Protein AF-A0A7S1D7L9-F1 (afdb_monomer)

Mean predicted aligned error: 5.23 Å

Sequence (141 aa):
TNGISAAGGVKKRLFDAGLAAKTEGLSRGHLTHALYDRLIFNKIKAALGLDCIRFMVSGSAPLSSTVMTFFRCLLGVPVVEGYGQTEGAASATISHVDDIASVGHVGGPTGAVEIVLTDVPEMGYTKDDTDHRGQPCQGRG

InterPro domains:
  IPR000873 AMP-dependent synthetase/ligase domain [PF00501] (47-129)
  IPR042099 ANL, N-terminal domain [G3DSA:3.40.50.12780] (16-138)

Nearest PDB structures (foldseek):
  8aff-assembly9_I  TM=8.519E-01  e=1.172E-02  Saccharomyces cerevisiae
  8atd-assembly1_F  TM=8.875E-01  e=1.620E-02  Saccharomyces cerevisiae
  4oxi-assembly1_A  TM=7.130E-01  e=4.276E-02  Vibrio cholerae O1 biovar El Tor str. N16961
  3ite-assembly2_B  TM=6.909E-01  e=9.920E-02  Epichloe festucae var. lolii
  3ite-assembly1_A  TM=6.916E-01  e=1.058E-01  Epichloe festucae var. lolii

Organism: Cyclophora tenuis (NCBI:txid216820)

Foldseek 3Di:
DVVQVVVDDPSVVLVVVLLVVCLVCLLVQFLDDDPSCVVPQCVVCVVVVNNPDAEAEAEPDFDDQVNLSNCSSNNSHFYKYFYDDVVRVGGQAIDDRSNRNDDRDRHHGDPPHDDDDDADVVVPRDLPDQDDPNHGDPDHD

Solvent-accessible surface area (backbone atoms only — not comparable to full-atom values): 8372 Å² total; per-residue (Å²): 118,65,69,49,66,70,67,31,72,68,64,32,55,52,49,54,51,38,49,52,55,32,52,62,29,21,68,72,57,33,51,70,47,82,67,46,33,72,76,45,30,52,56,51,23,48,76,70,72,51,68,79,68,73,61,45,81,45,52,91,58,92,70,52,47,69,58,51,51,48,49,23,48,47,65,42,34,42,62,29,32,30,39,48,39,81,93,56,74,55,58,40,22,38,34,57,72,86,55,52,52,69,73,74,61,37,55,50,67,36,91,99,49,87,87,82,73,76,68,40,70,95,78,73,40,49,86,84,57,61,62,59,94,91,36,70,55,89,75,80,112

Structure (mmCIF, N/CA/C/O backbone):
data_AF-A0A7S1D7L9-F1
#
_entry.id   AF-A0A7S1D7L9-F1
#
loop_
_atom_site.group_PDB
_atom_site.id
_atom_site.type_symbol
_atom_site.label_atom_id
_atom_site.label_alt_id
_atom_site.label_comp_id
_atom_site.label_asym_id
_atom_site.label_entity_id
_atom_site.label_seq_id
_atom_site.pdbx_PDB_ins_code
_atom_site.Cartn_x
_atom_site.Cartn_y
_atom_site.Cartn_z
_atom_site.occupancy
_atom_site.B_iso_or_equiv
_atom_site.auth_seq_id
_atom_site.auth_comp_id
_atom_site.auth_asym_id
_atom_site.auth_atom_id
_atom_site.pdbx_PDB_model_num
ATOM 1 N N . THR A 1 1 ? 1.257 12.295 13.214 1.00 53.78 1 THR A N 1
ATOM 2 C CA . THR A 1 1 ? 2.250 11.834 14.215 1.00 53.78 1 THR A CA 1
ATOM 3 C C . THR A 1 1 ? 2.488 12.830 15.352 1.00 53.78 1 THR A C 1
ATOM 5 O O . THR A 1 1 ? 2.764 12.382 16.456 1.00 53.78 1 THR A O 1
ATOM 8 N N . ASN A 1 2 ? 2.262 14.141 15.176 1.00 48.75 2 ASN A N 1
ATOM 9 C CA . ASN A 1 2 ? 2.439 15.130 16.260 1.00 48.75 2 ASN A CA 1
ATOM 10 C C . ASN A 1 2 ? 1.364 15.089 17.363 1.00 48.75 2 ASN A C 1
ATOM 12 O O . ASN A 1 2 ? 1.698 15.259 18.526 1.00 48.75 2 ASN A O 1
ATOM 16 N N . GLY A 1 3 ? 0.098 14.795 17.043 1.00 62.28 3 GLY A N 1
ATOM 17 C CA . GLY A 1 3 ? -0.987 14.797 18.041 1.00 62.28 3 GLY A CA 1
ATOM 18 C C . GLY A 1 3 ? -0.892 13.696 19.110 1.00 62.28 3 GLY A C 1
ATOM 19 O O . GLY A 1 3 ? -1.187 13.947 20.273 1.00 62.28 3 GLY A O 1
ATOM 20 N N . ILE A 1 4 ? -0.440 12.487 18.751 1.00 63.00 4 ILE A N 1
ATOM 21 C CA . ILE A 1 4 ? -0.287 11.362 19.699 1.00 63.00 4 ILE A CA 1
ATOM 22 C C . ILE A 1 4 ? 0.980 11.532 20.543 1.00 63.00 4 ILE A C 1
ATOM 24 O O . ILE A 1 4 ? 0.950 11.304 21.752 1.00 63.00 4 ILE A O 1
ATOM 28 N N . SER A 1 5 ? 2.074 11.994 19.927 1.00 61.41 5 SER A N 1
ATOM 29 C CA . SER A 1 5 ? 3.291 12.359 20.657 1.00 61.41 5 SER A CA 1
ATOM 30 C C . SER A 1 5 ? 3.054 13.532 21.613 1.00 61.41 5 SER A C 1
ATOM 32 O O . SER A 1 5 ? 3.555 13.487 22.731 1.00 61.41 5 SER A O 1
ATOM 34 N N . ALA A 1 6 ? 2.237 14.520 21.228 1.00 60.62 6 ALA A N 1
ATOM 35 C CA . ALA A 1 6 ? 1.830 15.625 22.096 1.00 60.62 6 ALA A CA 1
ATOM 36 C C . ALA A 1 6 ? 0.862 15.190 23.212 1.00 60.62 6 ALA A C 1
ATOM 38 O O . ALA A 1 6 ? 0.929 15.717 24.317 1.00 60.62 6 ALA A O 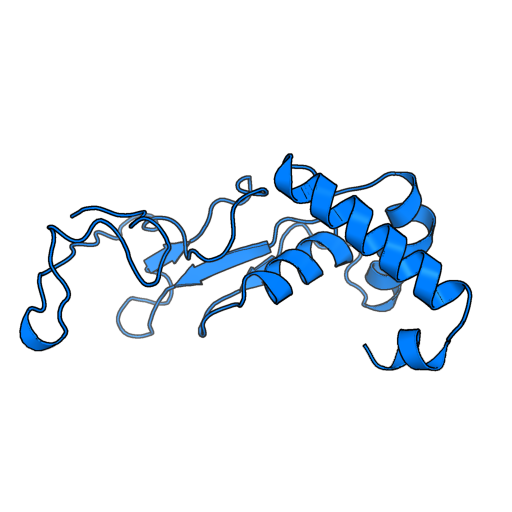1
ATOM 39 N N . ALA A 1 7 ? -0.019 14.214 22.955 1.00 65.31 7 ALA A N 1
ATOM 40 C CA . ALA A 1 7 ? -0.941 13.687 23.964 1.00 65.31 7 ALA A CA 1
ATOM 41 C C . ALA A 1 7 ? -0.237 12.867 25.063 1.00 65.31 7 ALA A C 1
ATOM 43 O O . ALA A 1 7 ? -0.740 12.810 26.185 1.00 65.31 7 ALA A O 1
ATOM 44 N N . GLY A 1 8 ? 0.902 12.240 24.742 1.00 79.25 8 GLY A N 1
ATOM 45 C CA . GLY A 1 8 ? 1.798 11.583 25.696 1.00 79.25 8 GLY A CA 1
ATOM 46 C C . GLY A 1 8 ? 1.208 10.397 26.480 1.0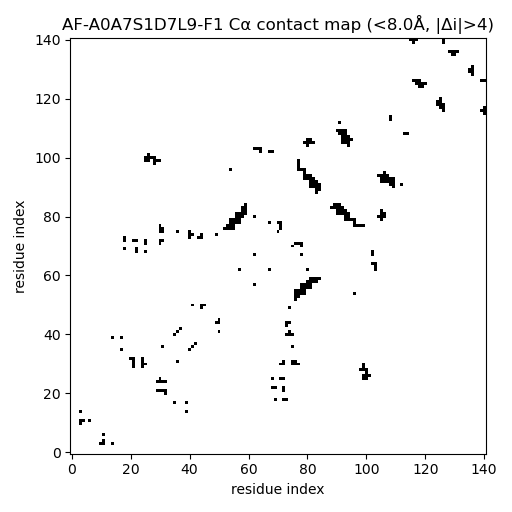0 79.25 8 GLY A C 1
ATOM 47 O O . GLY A 1 8 ? 0.042 10.010 26.349 1.00 79.25 8 GLY A O 1
ATOM 48 N N . GLY A 1 9 ? 2.060 9.776 27.302 1.00 85.75 9 GLY A N 1
ATOM 49 C CA . GLY A 1 9 ? 1.666 8.805 28.328 1.00 85.75 9 GLY A CA 1
ATOM 50 C C . GLY A 1 9 ? 0.896 7.578 27.819 1.00 85.75 9 GLY A C 1
ATOM 51 O O . GLY A 1 9 ? 1.326 6.876 26.903 1.00 85.75 9 GLY A O 1
ATOM 52 N N . VAL A 1 10 ? -0.251 7.302 28.449 1.00 87.56 10 VAL A N 1
ATOM 53 C CA . VAL A 1 10 ? -1.073 6.100 28.213 1.00 87.56 10 VAL A CA 1
ATOM 54 C C . VAL A 1 10 ? -1.663 6.067 26.800 1.00 87.56 10 VAL A C 1
ATOM 56 O O . VAL A 1 10 ? -1.711 5.002 26.191 1.00 87.56 10 VAL A O 1
ATOM 59 N N . LYS A 1 11 ? -2.069 7.218 26.244 1.00 87.38 11 LYS A N 1
ATOM 60 C CA . LYS A 1 11 ? -2.676 7.291 24.901 1.00 87.38 11 LYS A CA 1
ATOM 61 C C . LYS A 1 11 ? -1.689 6.876 23.815 1.00 87.38 11 LYS A C 1
ATOM 63 O O . LYS A 1 11 ? -2.055 6.119 22.920 1.00 87.38 11 LYS A O 1
ATOM 68 N N . LYS A 1 12 ? -0.437 7.328 23.932 1.00 90.06 12 LYS A N 1
ATOM 69 C CA . LYS A 1 12 ? 0.644 6.925 23.031 1.00 90.06 12 LYS A CA 1
ATOM 70 C C . LYS A 1 12 ? 0.913 5.424 23.133 1.00 90.06 12 LYS A C 1
ATOM 72 O O . LYS A 1 12 ? 0.847 4.739 22.124 1.00 90.06 12 LYS A O 1
ATOM 77 N N . ARG A 1 13 ? 1.102 4.895 24.348 1.00 91.44 13 ARG A N 1
ATOM 78 C CA . ARG A 1 13 ? 1.337 3.452 24.550 1.00 91.44 13 ARG A CA 1
ATOM 79 C C . ARG A 1 13 ? 0.201 2.590 24.001 1.00 91.44 13 ARG A C 1
ATOM 81 O O . ARG A 1 13 ? 0.460 1.538 23.430 1.00 91.44 13 ARG A O 1
ATOM 88 N N . LEU A 1 14 ? -1.044 3.035 24.165 1.00 93.50 14 LEU A N 1
ATOM 89 C CA . LEU A 1 14 ? -2.214 2.332 23.652 1.00 93.50 14 LEU A CA 1
ATOM 90 C C . LEU A 1 14 ? -2.255 2.342 22.115 1.00 93.50 14 LEU A C 1
ATOM 92 O O . LEU A 1 14 ? -2.557 1.314 21.515 1.00 93.50 14 LEU A O 1
ATOM 96 N N . PHE A 1 15 ? -1.928 3.476 21.487 1.00 94.69 15 PHE A N 1
ATOM 97 C CA . PHE A 1 15 ? -1.809 3.577 20.032 1.00 94.69 15 PHE A CA 1
ATOM 98 C C . PHE A 1 15 ? -0.684 2.694 19.493 1.00 94.69 15 PHE A C 1
ATOM 100 O O . PHE A 1 15 ? -0.921 1.918 18.574 1.00 94.69 15 PHE A O 1
ATOM 107 N N . ASP A 1 16 ? 0.504 2.770 20.092 1.00 95.06 16 ASP A N 1
ATOM 108 C CA . ASP A 1 16 ? 1.674 2.001 19.670 1.00 95.06 16 ASP A CA 1
ATOM 109 C C . ASP A 1 16 ? 1.405 0.490 19.794 1.00 95.06 16 ASP A C 1
ATOM 111 O O . ASP A 1 16 ? 1.670 -0.265 18.860 1.00 95.06 16 ASP A O 1
ATOM 115 N N . ALA A 1 17 ? 0.787 0.052 20.900 1.00 96.25 17 ALA A N 1
ATOM 116 C CA . ALA A 1 17 ? 0.370 -1.340 21.084 1.00 96.25 17 ALA A CA 1
ATOM 117 C C . ALA A 1 17 ? -0.676 -1.777 20.045 1.00 96.25 17 ALA A C 1
ATOM 119 O O . ALA A 1 17 ? -0.576 -2.867 19.486 1.00 96.25 17 ALA A O 1
ATOM 120 N N . GLY A 1 18 ? -1.658 -0.920 19.753 1.00 96.69 18 GLY A N 1
ATOM 121 C CA . GLY A 1 18 ? -2.665 -1.205 18.734 1.00 96.69 18 GLY A CA 1
ATOM 122 C C . GLY A 1 18 ? -2.081 -1.282 17.327 1.00 96.69 18 GLY A C 1
ATOM 123 O O . GLY A 1 18 ? -2.453 -2.166 16.560 1.00 96.69 18 GLY A O 1
ATOM 124 N N . LEU A 1 19 ? -1.142 -0.395 16.993 1.00 96.75 19 LEU A N 1
ATOM 125 C CA . LEU A 1 19 ? -0.456 -0.398 15.705 1.00 96.75 19 LEU A CA 1
ATOM 126 C C . LEU A 1 19 ? 0.391 -1.665 15.544 1.00 96.75 19 LEU A C 1
ATOM 128 O O . LEU A 1 19 ? 0.318 -2.302 14.496 1.00 96.75 19 LEU A O 1
ATOM 132 N N . ALA A 1 20 ? 1.127 -2.068 16.582 1.00 96.88 20 ALA A N 1
ATOM 133 C CA . ALA A 1 20 ? 1.892 -3.314 16.586 1.00 96.88 20 ALA A CA 1
ATOM 134 C C . ALA A 1 20 ? 0.989 -4.544 16.384 1.00 96.88 20 ALA A C 1
ATOM 136 O O . ALA A 1 20 ? 1.230 -5.335 15.473 1.00 96.88 20 ALA A O 1
ATOM 137 N N . ALA A 1 21 ? -0.100 -4.657 17.154 1.00 97.44 21 ALA A N 1
ATOM 138 C CA . ALA A 1 21 ? -1.045 -5.771 17.046 1.00 97.44 21 ALA A CA 1
ATOM 139 C C . ALA A 1 21 ? -1.701 -5.856 15.658 1.00 97.44 21 ALA A C 1
ATOM 141 O O . ALA A 1 21 ? -1.837 -6.941 15.094 1.00 97.44 21 ALA A O 1
ATOM 142 N N . LYS A 1 22 ? -2.087 -4.714 15.073 1.00 97.69 22 LYS A N 1
ATOM 143 C CA . LYS A 1 22 ? -2.639 -4.686 13.711 1.00 97.69 22 LYS A CA 1
ATOM 144 C C . LYS A 1 22 ? -1.593 -5.012 12.651 1.00 97.69 22 LYS A C 1
ATOM 146 O O . LYS A 1 22 ? -1.927 -5.695 11.694 1.00 97.69 22 LYS A O 1
ATOM 151 N N . THR A 1 23 ? -0.342 -4.603 12.840 1.00 97.06 23 THR A N 1
ATOM 152 C CA . THR A 1 23 ? 0.752 -4.914 11.904 1.00 97.06 23 THR A CA 1
ATOM 153 C C . THR A 1 23 ? 1.031 -6.419 11.868 1.00 97.06 23 THR A C 1
ATOM 155 O O . THR A 1 23 ? 1.160 -6.995 10.793 1.00 97.06 23 THR A O 1
ATOM 158 N N . GLU A 1 24 ? 1.020 -7.086 13.025 1.00 96.19 24 GLU A N 1
ATOM 159 C CA . GLU A 1 24 ? 1.077 -8.554 13.113 1.00 96.19 24 GLU A CA 1
ATOM 160 C C . GLU A 1 24 ? -0.191 -9.228 12.549 1.00 96.19 24 GLU A C 1
ATOM 162 O O . GLU A 1 24 ? -0.172 -10.361 12.074 1.00 96.19 24 GLU A O 1
ATOM 167 N N . GLY A 1 25 ? -1.340 -8.556 12.617 1.00 96.75 25 GLY A N 1
ATOM 168 C CA . GLY A 1 25 ? -2.558 -8.985 11.929 1.00 96.75 25 GLY A CA 1
ATOM 169 C C . GLY A 1 25 ? -2.397 -8.973 10.408 1.00 96.75 25 GLY A C 1
ATOM 170 O O . GLY A 1 25 ? -2.747 -9.956 9.758 1.00 96.75 25 GLY A O 1
ATOM 171 N N . LEU A 1 26 ? -1.817 -7.906 9.852 1.00 95.75 26 LEU A N 1
ATOM 172 C CA . LEU A 1 26 ? -1.637 -7.735 8.409 1.00 95.75 26 LEU A CA 1
ATOM 173 C C . LEU A 1 26 ? -0.755 -8.818 7.795 1.00 95.75 26 LEU A C 1
ATOM 175 O O . LEU A 1 26 ? -1.117 -9.349 6.751 1.00 95.75 26 LEU A O 1
ATOM 179 N N . SER A 1 27 ? 0.336 -9.215 8.458 1.00 91.56 27 SER A N 1
ATOM 180 C CA . SER A 1 27 ? 1.187 -10.314 7.972 1.00 91.56 27 SER A CA 1
ATOM 181 C C . SER A 1 27 ? 0.459 -11.663 7.901 1.00 91.56 27 SER A C 1
ATOM 183 O O . SER A 1 27 ? 0.913 -12.571 7.212 1.00 91.56 27 SER A O 1
ATOM 185 N N . ARG A 1 28 ? -0.690 -11.790 8.579 1.00 93.94 28 ARG A N 1
ATOM 186 C CA . ARG A 1 28 ? -1.605 -12.943 8.523 1.00 93.94 28 ARG A CA 1
ATOM 187 C C . ARG A 1 28 ? -2.838 -12.699 7.643 1.00 93.94 28 ARG A C 1
ATOM 189 O O . ARG A 1 28 ? -3.744 -13.522 7.638 1.00 93.94 28 ARG A O 1
ATOM 196 N N . GLY A 1 29 ? -2.899 -11.572 6.933 1.00 94.69 29 GLY A N 1
ATOM 197 C CA . GLY A 1 29 ? -4.015 -11.204 6.060 1.00 94.69 29 GLY A CA 1
ATOM 198 C C . GLY A 1 29 ? -5.194 -10.517 6.760 1.00 94.69 29 GLY A C 1
ATOM 199 O O . GLY A 1 29 ? -6.262 -10.382 6.170 1.00 94.69 29 GLY A O 1
ATOM 200 N N . HIS A 1 30 ? -5.042 -10.058 8.006 1.00 96.06 30 HIS A N 1
ATOM 201 C CA . HIS A 1 30 ? -6.119 -9.406 8.757 1.00 96.06 30 HIS A CA 1
ATOM 202 C C . HIS A 1 30 ? -5.976 -7.877 8.790 1.00 96.06 30 HIS A C 1
ATOM 204 O O . HIS A 1 30 ? -5.054 -7.337 9.398 1.00 96.06 30 HIS A O 1
ATOM 210 N N . LEU A 1 31 ? -6.951 -7.167 8.215 1.00 95.44 31 LEU A N 1
ATOM 211 C CA . LEU A 1 31 ? -7.015 -5.694 8.209 1.00 95.44 31 LEU A CA 1
ATOM 212 C C . LEU A 1 31 ? -7.551 -5.078 9.512 1.00 95.44 31 LEU A C 1
ATOM 214 O O . LEU A 1 31 ? -7.277 -3.916 9.830 1.00 95.44 31 LEU A O 1
ATOM 218 N N . THR A 1 32 ? -8.358 -5.830 10.256 1.00 95.94 32 THR A N 1
ATOM 219 C CA . THR A 1 32 ? -9.117 -5.331 11.410 1.00 95.94 32 THR A CA 1
ATOM 220 C C . THR A 1 32 ? -8.721 -6.034 12.697 1.00 95.94 32 THR A C 1
ATOM 222 O O . THR A 1 32 ? -8.334 -7.199 12.693 1.00 95.94 32 THR A O 1
ATOM 225 N N . HIS A 1 33 ? -8.882 -5.341 13.819 1.00 97.12 33 HIS A N 1
ATOM 226 C CA . HIS A 1 33 ? -8.655 -5.872 15.153 1.00 97.12 33 HIS A CA 1
ATOM 227 C C . HIS A 1 33 ? -9.758 -5.405 16.110 1.00 97.12 33 HIS A C 1
ATOM 229 O O . HIS A 1 33 ? -9.854 -4.221 16.429 1.00 97.12 33 HIS A O 1
ATOM 235 N N . ALA A 1 34 ? -10.533 -6.347 16.659 1.00 95.25 34 ALA A N 1
ATOM 236 C CA . ALA A 1 34 ? -11.760 -6.068 17.417 1.00 95.25 34 ALA A CA 1
ATOM 237 C C . ALA A 1 34 ? -11.593 -5.035 18.552 1.00 95.25 34 ALA A C 1
ATOM 239 O O . ALA A 1 34 ? -12.370 -4.085 18.655 1.00 95.25 34 ALA A O 1
ATOM 240 N N . LEU A 1 35 ? -10.562 -5.193 19.392 1.00 96.75 35 LEU A N 1
ATOM 241 C CA . LEU A 1 35 ? -10.316 -4.296 20.526 1.00 96.75 35 LEU A CA 1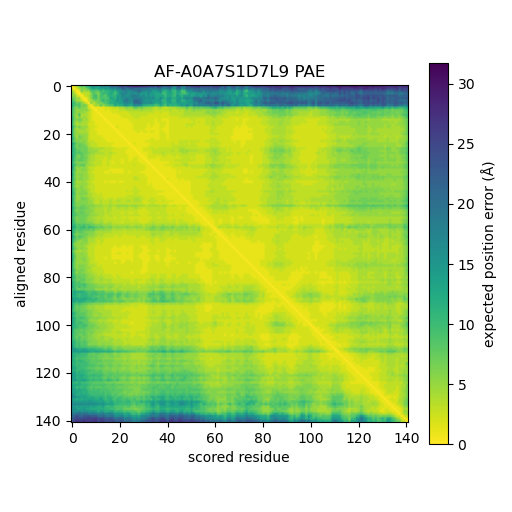
ATOM 242 C C . LEU A 1 35 ? -9.818 -2.909 20.085 1.00 96.75 35 LEU A C 1
ATOM 244 O O . LEU A 1 35 ? -10.444 -1.890 20.381 1.00 96.75 35 LEU A O 1
ATOM 248 N N . TYR A 1 36 ? -8.687 -2.858 19.377 1.00 96.81 36 TYR A N 1
ATOM 249 C CA . TYR A 1 36 ? -8.031 -1.600 19.026 1.00 96.81 36 TYR A CA 1
ATOM 250 C C . TYR A 1 36 ? -8.803 -0.767 18.000 1.00 96.81 36 TYR A C 1
ATOM 252 O O . TYR A 1 36 ? -8.776 0.463 18.090 1.00 96.81 36 TYR A O 1
ATOM 260 N N . ASP A 1 37 ? -9.551 -1.394 17.086 1.00 96.69 37 ASP A N 1
ATOM 261 C CA . ASP A 1 37 ? -10.403 -0.650 16.156 1.00 96.69 37 ASP A CA 1
ATOM 262 C C . ASP A 1 37 ? -11.503 0.097 16.902 1.00 96.69 37 ASP A C 1
ATOM 264 O O . ASP A 1 37 ? -11.697 1.292 16.680 1.00 96.69 37 ASP A O 1
ATOM 268 N N . ARG A 1 38 ? -12.165 -0.556 17.864 1.00 95.88 38 ARG A N 1
ATOM 269 C CA . ARG A 1 38 ? -13.202 0.079 18.686 1.00 95.88 38 ARG A CA 1
ATOM 270 C C . ARG A 1 38 ? -12.643 1.184 19.583 1.00 95.88 38 ARG A C 1
ATOM 272 O O . ARG A 1 38 ? -13.280 2.225 19.756 1.00 95.88 38 ARG A O 1
ATOM 279 N N . LEU A 1 39 ? -11.476 0.962 20.187 1.00 94.75 39 LEU A N 1
ATOM 280 C CA . LEU A 1 39 ? -10.902 1.902 21.151 1.00 94.75 39 LEU A CA 1
ATOM 281 C C . LEU A 1 39 ? -10.268 3.131 20.489 1.00 94.75 39 LEU A C 1
ATOM 283 O O . LEU A 1 39 ? -10.377 4.229 21.051 1.00 94.75 39 LEU A O 1
ATOM 287 N N . ILE A 1 40 ? -9.632 2.945 19.327 1.00 95.38 40 ILE A N 1
ATOM 288 C CA . ILE A 1 40 ? -8.716 3.912 18.711 1.00 95.38 40 ILE A CA 1
ATOM 289 C C . ILE A 1 40 ? -9.064 4.157 17.241 1.00 95.38 40 ILE A C 1
ATOM 291 O O . ILE A 1 40 ? -9.482 5.259 16.889 1.00 95.38 40 ILE A O 1
ATOM 295 N N . PHE A 1 41 ? -8.880 3.157 16.373 1.00 95.88 41 PHE A N 1
ATOM 296 C CA . PHE A 1 41 ? -8.778 3.402 14.932 1.00 95.88 41 PHE A CA 1
ATOM 297 C C . PHE A 1 41 ? -10.103 3.846 14.310 1.00 95.88 41 PHE A C 1
ATOM 299 O O . PHE A 1 41 ? -10.103 4.792 13.532 1.00 95.88 41 PHE A O 1
ATOM 306 N N . ASN A 1 42 ? -11.250 3.296 14.723 1.00 95.88 42 ASN A N 1
ATOM 307 C CA . ASN A 1 42 ? -12.557 3.757 14.238 1.00 95.88 42 ASN A CA 1
ATOM 308 C C . ASN A 1 42 ? -12.839 5.216 14.610 1.00 95.88 42 ASN A C 1
ATOM 310 O O . ASN A 1 42 ? -13.447 5.935 13.823 1.00 95.88 42 ASN A O 1
ATOM 314 N N . LYS A 1 43 ? -12.348 5.683 15.765 1.00 95.12 43 LYS A N 1
ATOM 315 C CA . LYS A 1 43 ? -12.473 7.095 16.153 1.00 95.12 43 LYS A CA 1
ATOM 316 C C . LYS A 1 43 ? -11.606 7.990 15.276 1.00 95.12 43 LYS A C 1
ATOM 318 O O . LYS A 1 43 ? -12.043 9.072 14.911 1.00 95.12 43 LYS A O 1
ATOM 323 N N . ILE A 1 44 ? -10.402 7.534 14.921 1.00 93.62 44 ILE A N 1
ATOM 324 C CA . ILE A 1 44 ? -9.523 8.272 14.006 1.00 93.62 44 ILE A CA 1
ATOM 325 C C . ILE A 1 44 ? -10.143 8.332 12.606 1.00 93.62 44 ILE A C 1
ATOM 327 O O . ILE A 1 44 ? -10.209 9.411 12.031 1.00 93.62 44 ILE A O 1
ATOM 331 N N . LYS A 1 45 ? -10.659 7.212 12.086 1.00 94.50 45 LYS A N 1
ATOM 332 C CA . LYS A 1 45 ? -11.347 7.170 10.784 1.00 94.50 45 LYS A CA 1
ATOM 333 C C . LYS A 1 45 ? -12.528 8.131 10.736 1.00 94.50 45 LYS A C 1
ATOM 335 O O . LYS A 1 45 ? -12.592 8.944 9.824 1.00 94.50 45 LYS A O 1
ATOM 340 N N . ALA A 1 46 ? -13.397 8.091 11.747 1.00 95.88 46 ALA A N 1
ATOM 341 C CA . ALA A 1 46 ? -14.539 8.996 11.846 1.00 95.88 46 ALA A CA 1
ATOM 342 C C . ALA A 1 46 ? -14.109 10.469 11.955 1.00 95.88 46 ALA A C 1
ATOM 344 O O . ALA A 1 46 ? -14.671 11.324 11.283 1.00 95.88 46 ALA A O 1
ATOM 345 N N . ALA A 1 47 ? -13.070 10.775 12.740 1.00 95.12 47 ALA A N 1
ATOM 346 C CA . ALA A 1 47 ? -12.550 12.139 12.861 1.00 95.12 47 ALA A CA 1
ATOM 347 C C . ALA A 1 47 ? -11.958 12.684 11.548 1.00 95.12 47 ALA A C 1
ATOM 349 O O . ALA A 1 47 ? -11.956 13.893 11.337 1.00 95.12 47 ALA A O 1
ATOM 350 N N . LEU A 1 48 ? -11.460 11.803 10.675 1.00 94.56 48 LEU A N 1
ATOM 351 C CA . LEU A 1 48 ? -10.972 12.147 9.336 1.00 94.56 48 LEU A CA 1
ATOM 352 C C . LEU A 1 48 ? -12.082 12.140 8.268 1.00 94.56 48 LEU A C 1
ATOM 354 O O . LEU A 1 48 ? -11.796 12.458 7.118 1.00 94.56 48 LEU A O 1
ATOM 358 N N . GLY A 1 49 ? -13.317 11.755 8.613 1.00 96.00 49 GLY A N 1
ATOM 359 C CA . GLY A 1 49 ? -14.409 11.567 7.648 1.00 96.00 49 GLY A CA 1
ATOM 360 C C . GLY A 1 49 ? -14.205 10.374 6.705 1.00 96.00 49 GLY A C 1
ATOM 361 O O . GLY A 1 49 ? -14.730 10.353 5.597 1.00 96.00 49 GLY A O 1
ATOM 362 N N . LEU A 1 50 ? -13.398 9.394 7.120 1.00 96.44 50 LEU A N 1
ATOM 363 C CA . LEU A 1 50 ? -13.031 8.206 6.343 1.00 96.44 50 LEU A CA 1
ATOM 364 C C . LEU A 1 50 ? -13.703 6.931 6.875 1.00 96.44 50 LEU A C 1
ATOM 366 O O . LEU A 1 50 ? -13.213 5.825 6.673 1.00 96.44 50 LEU A O 1
ATOM 370 N N . ASP A 1 51 ? -14.810 7.050 7.595 1.00 93.75 51 ASP A N 1
ATOM 371 C CA . ASP A 1 51 ? -15.555 5.926 8.168 1.00 93.75 51 ASP A CA 1
ATOM 372 C C . ASP A 1 51 ? -16.334 5.106 7.122 1.00 93.75 51 ASP A C 1
ATOM 374 O O . ASP A 1 51 ? -16.634 3.933 7.357 1.00 93.75 51 ASP A O 1
ATOM 378 N N . CYS A 1 52 ? -16.574 5.673 5.936 1.00 96.06 52 CYS A N 1
ATOM 379 C CA . CYS A 1 52 ? -17.295 5.019 4.839 1.00 96.06 52 CYS A CA 1
ATOM 380 C C . CYS A 1 52 ? -16.404 4.431 3.735 1.00 96.06 52 CYS A C 1
ATOM 382 O O . CYS A 1 52 ? -16.928 3.792 2.820 1.00 96.06 52 CYS A O 1
ATOM 384 N N . ILE A 1 53 ? -15.080 4.610 3.789 1.00 96.25 53 ILE A N 1
ATOM 385 C CA . ILE A 1 53 ? -14.200 4.094 2.732 1.00 96.25 53 ILE A CA 1
ATOM 386 C C . ILE A 1 53 ? -14.200 2.558 2.706 1.00 96.25 53 ILE A C 1
ATOM 388 O O . ILE A 1 53 ? -14.496 1.891 3.703 1.00 96.25 53 ILE A O 1
ATOM 392 N N . ARG A 1 54 ? -13.886 1.990 1.540 1.00 95.62 54 ARG A N 1
ATOM 393 C CA . ARG A 1 54 ? -13.830 0.533 1.322 1.00 95.62 54 ARG A CA 1
ATOM 394 C C . ARG A 1 54 ? -12.452 0.041 0.913 1.00 95.62 54 ARG A C 1
ATOM 396 O O . ARG A 1 54 ? -12.112 -1.088 1.227 1.00 95.62 54 ARG A O 1
ATOM 403 N N . PHE A 1 55 ? -11.673 0.895 0.263 1.00 96.38 55 PHE A N 1
ATOM 404 C CA . PHE A 1 55 ? -10.272 0.692 -0.076 1.00 96.38 55 PHE A CA 1
ATOM 405 C C . PHE A 1 55 ? -9.646 2.059 -0.379 1.00 96.38 55 PHE A C 1
ATOM 407 O O . PHE A 1 55 ? -10.356 3.058 -0.520 1.00 96.38 55 PHE A O 1
ATOM 414 N N . MET A 1 56 ? -8.322 2.100 -0.470 1.00 96.62 56 MET A N 1
ATOM 415 C CA . MET A 1 56 ? -7.554 3.269 -0.888 1.00 96.62 56 MET A CA 1
ATOM 416 C C . MET A 1 56 ? -6.598 2.866 -2.006 1.00 96.62 56 MET A C 1
ATOM 418 O O . MET A 1 56 ? -6.012 1.788 -1.951 1.00 96.62 56 MET A O 1
ATOM 422 N N . VAL A 1 57 ? -6.422 3.738 -2.995 1.00 96.31 57 VAL A N 1
ATOM 423 C CA . VAL A 1 57 ? -5.465 3.545 -4.090 1.00 96.31 57 VAL A CA 1
ATOM 424 C C . VAL A 1 57 ? -4.352 4.576 -3.947 1.00 96.31 57 VAL A C 1
ATOM 426 O O . VAL A 1 57 ? -4.624 5.752 -3.705 1.00 96.31 57 VAL A O 1
ATOM 429 N N . SER A 1 58 ? -3.108 4.134 -4.085 1.00 96.00 58 SER A N 1
ATOM 430 C CA . SER A 1 58 ? -1.924 4.982 -4.200 1.00 96.00 58 SER A CA 1
ATOM 431 C C . SER A 1 58 ? -1.258 4.768 -5.559 1.00 96.00 58 SER A C 1
ATOM 433 O O . SER A 1 58 ? -1.366 3.692 -6.144 1.00 96.00 58 SER A O 1
ATOM 435 N N . GLY A 1 59 ? -0.596 5.801 -6.068 1.00 94.50 59 GLY A N 1
ATOM 436 C CA . GLY A 1 59 ? 0.099 5.781 -7.349 1.00 94.50 59 GLY A CA 1
ATOM 437 C C . GLY A 1 59 ? 0.907 7.060 -7.558 1.00 94.50 59 GLY A C 1
ATOM 438 O O . GLY A 1 59 ? 1.100 7.840 -6.622 1.00 94.50 59 GLY A O 1
ATOM 439 N N . SER A 1 60 ? 1.364 7.277 -8.792 1.00 91.75 60 SER A N 1
ATOM 440 C CA . SER A 1 60 ? 2.203 8.406 -9.247 1.00 91.75 60 SER A CA 1
ATOM 441 C C . SER A 1 60 ? 3.639 8.432 -8.712 1.00 91.75 60 SER A C 1
ATOM 443 O O . SER A 1 60 ? 4.544 8.831 -9.439 1.00 91.75 60 SER A O 1
ATOM 445 N N . ALA A 1 61 ? 3.871 8.015 -7.468 1.00 93.88 61 ALA A N 1
ATOM 446 C CA . ALA A 1 61 ? 5.196 7.921 -6.863 1.00 93.88 61 ALA A CA 1
ATOM 447 C C . ALA A 1 61 ? 5.306 6.6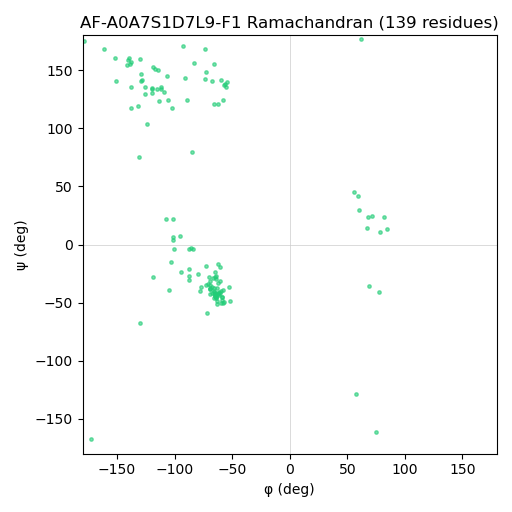65 -5.981 1.00 93.88 61 ALA A C 1
ATOM 449 O O . ALA A 1 61 ? 4.281 6.222 -5.461 1.00 93.88 61 ALA A O 1
ATOM 450 N N . PRO A 1 62 ? 6.523 6.122 -5.769 1.00 92.06 62 PRO A N 1
ATOM 451 C CA . PRO A 1 62 ? 6.712 4.925 -4.953 1.00 92.06 62 PRO A CA 1
ATOM 452 C C . PRO A 1 62 ? 6.185 5.099 -3.524 1.00 92.06 62 PRO A C 1
ATOM 454 O O . PRO A 1 62 ? 6.616 6.001 -2.795 1.00 92.06 62 PRO A O 1
ATOM 457 N N . LEU A 1 63 ? 5.292 4.206 -3.099 1.00 94.62 63 LEU A N 1
ATOM 458 C CA . LEU A 1 63 ? 4.791 4.153 -1.733 1.00 94.62 63 LEU A CA 1
ATOM 459 C C . LEU A 1 63 ? 5.693 3.258 -0.880 1.00 94.62 63 LEU A C 1
ATOM 461 O O . LEU A 1 63 ? 5.897 2.079 -1.152 1.00 94.62 63 LEU A O 1
ATOM 4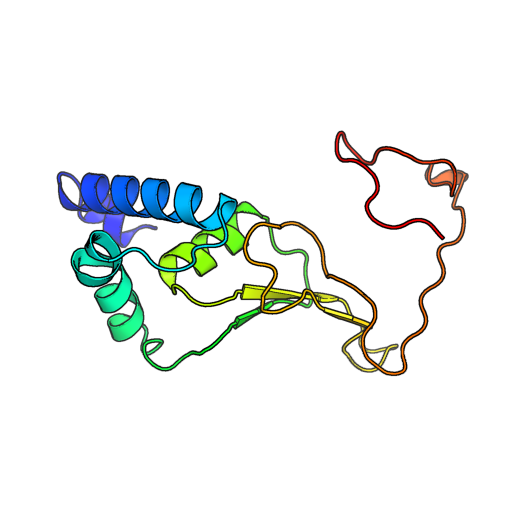65 N N . SER A 1 64 ? 6.221 3.796 0.221 1.00 95.06 64 SER A N 1
ATOM 466 C CA . SER A 1 64 ? 6.998 2.956 1.139 1.00 95.06 64 SER A CA 1
ATOM 467 C C . SER A 1 64 ? 6.111 1.920 1.841 1.00 95.06 64 SER A C 1
ATOM 469 O O . SER A 1 64 ? 5.016 2.239 2.321 1.00 95.06 64 SER A O 1
ATOM 471 N N . SER A 1 65 ? 6.635 0.705 2.010 1.00 94.31 65 SER A N 1
ATOM 472 C CA . SER A 1 65 ? 5.963 -0.396 2.713 1.00 94.31 65 SER A CA 1
ATOM 473 C C . SER A 1 65 ? 5.488 -0.007 4.117 1.00 94.31 65 SER A C 1
ATOM 475 O O . SER A 1 65 ? 4.402 -0.400 4.546 1.00 94.31 65 SER A O 1
ATOM 477 N N . THR A 1 66 ? 6.260 0.822 4.825 1.00 95.31 66 THR A N 1
ATOM 478 C CA . THR A 1 66 ? 5.904 1.335 6.155 1.00 95.31 66 THR A CA 1
ATOM 479 C C . THR A 1 66 ? 4.670 2.233 6.111 1.00 95.31 66 THR A C 1
ATOM 481 O O . THR A 1 66 ? 3.787 2.101 6.957 1.00 95.31 66 THR A O 1
ATOM 484 N N . VAL A 1 67 ? 4.575 3.131 5.124 1.00 96.00 67 VAL A N 1
ATOM 485 C CA . VAL A 1 67 ? 3.419 4.028 4.966 1.00 96.00 67 VAL A CA 1
ATOM 486 C C . VAL A 1 67 ? 2.181 3.236 4.551 1.00 96.00 67 VAL A C 1
ATOM 488 O O . VAL A 1 67 ? 1.109 3.440 5.121 1.00 96.00 67 VAL A O 1
ATOM 491 N N . MET A 1 68 ? 2.329 2.288 3.625 1.00 96.62 68 MET A N 1
ATOM 492 C CA . MET A 1 68 ? 1.245 1.398 3.205 1.00 96.62 68 MET A CA 1
ATOM 493 C C . MET A 1 68 ? 0.681 0.599 4.388 1.00 96.62 68 MET A C 1
ATOM 495 O O . MET A 1 68 ? -0.523 0.631 4.650 1.00 96.62 68 MET A O 1
ATOM 499 N N . THR A 1 69 ? 1.563 -0.041 5.161 1.00 96.81 69 THR A N 1
ATOM 500 C CA . THR A 1 69 ? 1.218 -0.791 6.380 1.00 96.81 69 THR A CA 1
ATOM 501 C C . THR A 1 69 ? 0.525 0.109 7.398 1.00 96.81 69 THR A C 1
ATOM 503 O O . THR A 1 69 ? -0.514 -0.249 7.953 1.00 96.81 69 THR A O 1
ATOM 506 N N . PHE A 1 70 ? 1.057 1.314 7.612 1.00 96.62 70 PHE A N 1
ATOM 507 C CA . PHE A 1 70 ? 0.471 2.286 8.524 1.00 96.62 70 PHE A CA 1
ATOM 508 C C . PHE A 1 70 ? -0.965 2.647 8.131 1.00 96.62 70 PHE A C 1
ATOM 510 O O . PHE A 1 70 ? -1.846 2.608 8.988 1.00 96.62 70 PHE A O 1
ATOM 517 N N . PHE A 1 71 ? -1.231 2.952 6.857 1.00 96.69 71 PHE A N 1
ATOM 518 C CA . PHE A 1 71 ? -2.585 3.283 6.407 1.00 96.69 71 PHE A CA 1
ATOM 519 C C . PHE A 1 71 ? -3.530 2.079 6.431 1.00 96.69 71 PHE A C 1
ATOM 521 O O . PHE A 1 71 ? -4.677 2.243 6.847 1.00 96.69 71 PHE A O 1
ATOM 528 N N . ARG A 1 72 ? -3.064 0.868 6.097 1.00 97.12 72 ARG A N 1
ATOM 529 C CA . ARG A 1 72 ? -3.850 -0.369 6.272 1.00 97.12 72 ARG A CA 1
ATOM 530 C C . ARG A 1 72 ? -4.251 -0.565 7.738 1.00 97.12 72 ARG A C 1
ATOM 532 O O . ARG A 1 72 ? -5.423 -0.795 8.029 1.00 97.12 72 ARG A O 1
ATOM 539 N N . CYS A 1 73 ? -3.327 -0.374 8.682 1.00 96.94 73 CYS A N 1
ATOM 540 C CA . CYS A 1 73 ? -3.620 -0.420 10.118 1.00 96.94 73 CYS A CA 1
ATOM 541 C C . CYS A 1 73 ? -4.575 0.697 10.559 1.00 96.94 73 CYS A C 1
ATOM 543 O O . CYS A 1 73 ? -5.534 0.442 11.287 1.00 96.94 73 CYS A O 1
ATOM 545 N N . LEU A 1 74 ? -4.332 1.933 10.125 1.00 96.25 74 LEU A N 1
ATOM 546 C CA . LEU A 1 74 ? -5.108 3.104 10.524 1.00 96.25 74 LEU A CA 1
ATOM 547 C C . LEU A 1 74 ? -6.559 3.018 10.043 1.00 96.25 74 LEU A C 1
ATOM 549 O O . LEU A 1 74 ? -7.486 3.320 10.794 1.00 96.25 74 LEU A O 1
ATOM 553 N N . LEU A 1 75 ? -6.743 2.613 8.787 1.00 96.25 75 LEU A N 1
ATOM 554 C CA . LEU A 1 75 ? -8.026 2.633 8.099 1.00 96.25 75 LEU A CA 1
ATOM 555 C C . LEU A 1 75 ? -8.764 1.286 8.191 1.00 96.25 75 LEU A C 1
ATOM 557 O O . LEU A 1 75 ? -9.993 1.236 8.137 1.00 96.25 75 LEU A O 1
ATOM 561 N N . GLY A 1 76 ? -8.042 0.184 8.401 1.00 96.25 76 GLY A N 1
ATOM 562 C CA . GLY A 1 76 ? -8.625 -1.158 8.432 1.00 96.25 76 GLY A CA 1
ATOM 563 C C . GLY A 1 76 ? -9.309 -1.543 7.120 1.00 96.25 76 GLY A C 1
ATOM 564 O O . GLY A 1 76 ? -10.287 -2.281 7.144 1.00 96.25 76 GLY A O 1
ATOM 565 N N . VAL A 1 77 ? -8.823 -1.004 6.002 1.00 96.81 77 VAL A N 1
ATOM 566 C CA . VAL A 1 77 ? -9.270 -1.317 4.641 1.00 96.81 77 VAL A CA 1
ATOM 567 C C . VAL A 1 77 ? -8.051 -1.628 3.774 1.00 96.81 77 VAL A C 1
ATOM 569 O O . VAL A 1 77 ? -6.942 -1.201 4.124 1.00 96.81 77 VAL A O 1
ATOM 572 N N . PRO A 1 78 ? -8.230 -2.332 2.645 1.00 97.25 78 PRO A N 1
ATOM 573 C CA . 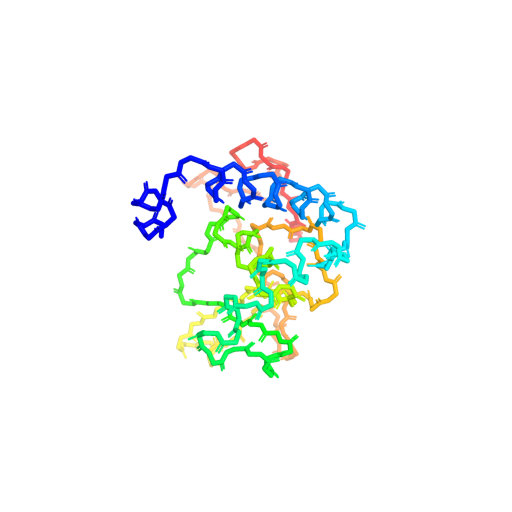PRO A 1 78 ? -7.166 -2.518 1.678 1.00 97.25 78 PRO A CA 1
ATOM 574 C C . PRO A 1 78 ? -6.605 -1.173 1.221 1.00 97.25 78 PRO A C 1
ATOM 576 O O . PRO A 1 78 ? -7.339 -0.235 0.907 1.00 97.25 78 PRO A O 1
ATOM 579 N N . VAL A 1 79 ? -5.284 -1.104 1.168 1.00 97.38 79 VAL A N 1
ATOM 580 C CA . VAL A 1 79 ? -4.558 -0.058 0.453 1.00 97.38 79 VAL A CA 1
ATOM 581 C C . VAL A 1 79 ? -3.853 -0.775 -0.678 1.00 97.38 79 VAL A C 1
ATOM 583 O O . VAL A 1 79 ? -3.144 -1.742 -0.402 1.00 97.38 79 VAL A O 1
ATOM 586 N N . VAL A 1 80 ? -4.092 -0.349 -1.910 1.00 96.81 80 VAL A N 1
ATOM 587 C CA . VAL A 1 80 ? -3.471 -0.907 -3.114 1.00 96.81 80 VAL A CA 1
ATOM 588 C C . VAL A 1 80 ? -2.590 0.151 -3.759 1.00 96.81 80 VAL A C 1
ATOM 590 O O . VAL A 1 80 ? -2.843 1.350 -3.628 1.00 96.81 80 VAL A O 1
ATOM 593 N N . GLU A 1 81 ? -1.541 -0.297 -4.430 1.00 96.81 81 GLU A N 1
ATOM 594 C CA . GLU A 1 81 ? -0.602 0.557 -5.144 1.00 96.81 81 GLU A CA 1
ATOM 595 C C . GLU A 1 81 ? -0.626 0.161 -6.616 1.00 96.81 81 GLU A C 1
ATOM 597 O O . GLU A 1 81 ? -0.627 -1.027 -6.946 1.00 96.81 81 GLU A O 1
ATOM 602 N N . GLY A 1 82 ? -0.690 1.159 -7.489 1.00 96.19 82 GLY A N 1
ATOM 603 C CA . GLY A 1 82 ? -0.649 0.968 -8.928 1.00 96.19 82 GLY A CA 1
ATOM 604 C C . GLY A 1 82 ? 0.390 1.865 -9.575 1.00 96.19 82 GLY A C 1
ATOM 605 O O . GLY A 1 82 ? 0.630 2.993 -9.137 1.00 96.19 82 GLY A O 1
ATOM 606 N N . TYR A 1 83 ? 0.990 1.354 -10.643 1.00 96.06 83 TYR A N 1
ATOM 607 C CA . TYR A 1 83 ? 1.894 2.107 -11.494 1.00 96.06 83 TYR A CA 1
ATOM 608 C C . TYR A 1 83 ? 1.218 2.432 -12.820 1.00 96.06 83 TYR A C 1
ATOM 610 O O . TYR A 1 83 ? 0.453 1.642 -13.375 1.00 96.06 83 TYR A O 1
ATOM 618 N N . GLY A 1 84 ? 1.547 3.601 -13.348 1.00 95.50 84 GLY A N 1
ATOM 619 C CA . GLY A 1 84 ? 1.231 3.982 -14.707 1.00 95.50 84 GLY A CA 1
ATOM 620 C C . GLY A 1 84 ? 1.768 5.368 -15.017 1.00 9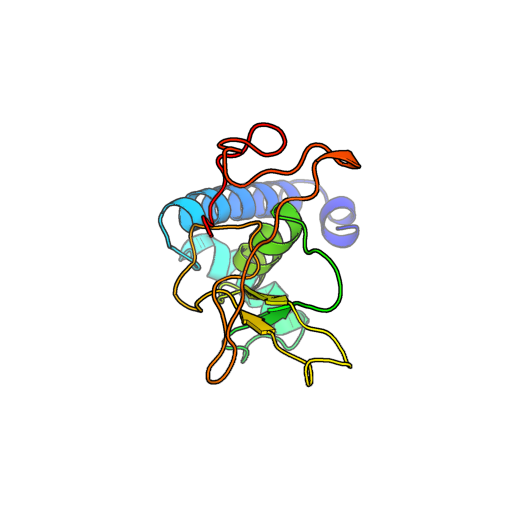5.50 84 GLY A C 1
ATOM 621 O O . GLY A 1 84 ? 2.355 6.043 -14.168 1.00 95.50 84 GLY A O 1
ATOM 622 N N . GLN A 1 85 ? 1.611 5.756 -16.273 1.00 95.12 85 GLN A N 1
ATOM 623 C CA . GLN A 1 85 ? 2.171 6.976 -16.838 1.00 95.12 85 GLN A CA 1
ATOM 624 C C . GLN A 1 85 ? 1.135 7.620 -17.755 1.00 95.12 85 GLN A C 1
ATOM 626 O O . GLN A 1 85 ? 0.205 6.955 -18.222 1.00 95.12 85 GLN A O 1
ATOM 631 N N . THR A 1 86 ? 1.294 8.911 -18.033 1.00 95.56 86 THR A N 1
ATOM 632 C CA . THR A 1 86 ? 0.397 9.640 -18.939 1.00 95.56 86 THR A CA 1
ATOM 633 C C . THR A 1 86 ? 0.407 9.018 -20.339 1.00 95.56 86 THR A C 1
ATOM 635 O O . THR A 1 86 ? -0.644 8.841 -20.946 1.00 95.56 86 THR A O 1
ATOM 638 N N . GLU A 1 87 ? 1.583 8.607 -20.810 1.00 96.06 87 GLU A N 1
ATOM 639 C CA . GLU A 1 87 ? 1.834 7.956 -22.098 1.00 96.06 87 GLU A CA 1
ATOM 640 C C . GLU A 1 87 ? 1.151 6.583 -22.212 1.00 96.06 87 GLU A C 1
ATOM 642 O O . GLU A 1 87 ? 0.809 6.154 -23.309 1.00 96.06 87 GLU A O 1
ATOM 647 N N . GLY A 1 88 ? 0.918 5.915 -21.076 1.00 90.44 88 GLY A N 1
ATOM 648 C CA . GLY A 1 88 ? 0.264 4.607 -20.973 1.00 90.44 88 GLY A CA 1
ATOM 649 C C . GLY A 1 88 ? -1.202 4.674 -20.540 1.00 90.44 88 GLY A C 1
ATOM 650 O O . GLY A 1 88 ? -1.705 3.706 -19.981 1.00 90.44 88 GLY A O 1
ATOM 651 N N . ALA A 1 89 ? -1.874 5.816 -20.724 1.00 92.25 89 ALA A N 1
ATOM 652 C CA . ALA A 1 89 ? -3.270 6.020 -20.322 1.00 92.25 89 ALA A CA 1
ATOM 653 C C . ALA A 1 89 ? -3.538 5.746 -18.822 1.00 92.25 89 ALA A C 1
ATOM 655 O O . ALA A 1 89 ? -4.540 5.143 -18.439 1.00 92.25 89 ALA A O 1
ATOM 656 N N . ALA A 1 90 ? -2.652 6.269 -17.969 1.00 90.44 90 ALA A N 1
ATOM 657 C CA . ALA A 1 90 ? -2.737 6.349 -16.508 1.00 90.44 90 ALA A CA 1
ATOM 658 C C . ALA A 1 90 ? -2.443 5.077 -15.700 1.00 90.44 90 ALA A C 1
ATOM 660 O O . ALA A 1 90 ? -1.792 5.205 -14.666 1.00 90.44 90 ALA A O 1
ATOM 661 N N . SER A 1 91 ? -2.882 3.882 -16.103 1.00 93.56 91 SER A N 1
ATOM 662 C CA . SER A 1 91 ? -2.693 2.663 -15.296 1.00 93.56 91 SER A CA 1
ATOM 663 C C . SER A 1 91 ? -2.148 1.506 -16.121 1.00 93.56 91 SER A C 1
ATOM 665 O O . SER A 1 91 ? -2.800 1.041 -17.050 1.00 93.56 91 SER A O 1
ATOM 667 N N . ALA A 1 92 ? -0.969 1.025 -15.734 1.00 95.88 92 ALA A N 1
ATOM 668 C CA . ALA A 1 92 ? -0.322 -0.147 -16.311 1.00 95.88 92 ALA A CA 1
ATOM 669 C C . ALA A 1 92 ? -0.422 -1.366 -15.385 1.00 95.88 92 ALA A C 1
ATOM 671 O O . ALA A 1 92 ? -0.647 -2.475 -15.858 1.00 95.88 92 ALA A O 1
ATOM 672 N N . THR A 1 93 ? -0.275 -1.173 -14.069 1.00 96.25 93 THR A N 1
ATOM 673 C CA . THR A 1 93 ? -0.368 -2.250 -13.073 1.00 96.25 93 THR A CA 1
ATOM 674 C C . THR A 1 93 ? -1.153 -1.824 -11.840 1.00 96.25 93 THR A C 1
ATOM 676 O O . THR A 1 93 ? -1.243 -0.632 -11.526 1.00 96.25 93 THR A O 1
ATOM 679 N N . ILE A 1 94 ? -1.694 -2.801 -11.111 1.00 96.38 94 ILE A N 1
ATOM 680 C CA . ILE A 1 94 ? -2.294 -2.581 -9.790 1.00 96.38 94 ILE A CA 1
ATOM 681 C C . ILE A 1 94 ? -2.178 -3.827 -8.904 1.00 96.38 94 ILE A C 1
ATOM 683 O O . ILE A 1 94 ? -2.334 -4.958 -9.375 1.00 96.38 94 ILE A O 1
ATOM 687 N N . SER A 1 95 ? -1.905 -3.644 -7.607 1.00 95.62 95 SER A N 1
ATOM 688 C CA . SER A 1 95 ? -1.972 -4.740 -6.634 1.00 95.62 95 SER A CA 1
ATOM 689 C C . SER A 1 95 ? -3.412 -5.151 -6.323 1.00 95.62 95 SER A C 1
ATOM 691 O O . SER A 1 95 ? -4.347 -4.350 -6.387 1.00 95.62 95 SER A O 1
ATOM 693 N N . HIS A 1 96 ? -3.605 -6.437 -6.019 1.00 95.06 96 HIS A N 1
ATOM 694 C CA . HIS A 1 96 ? -4.938 -6.985 -5.794 1.00 95.06 96 HIS A CA 1
ATOM 695 C C . HIS A 1 96 ? -5.504 -6.523 -4.446 1.00 95.06 96 HIS A C 1
ATOM 697 O O . HIS A 1 96 ? -4.791 -6.447 -3.449 1.00 95.06 96 HIS A O 1
ATOM 703 N N . VAL A 1 97 ? -6.808 -6.247 -4.395 1.00 95.50 97 VAL A N 1
ATOM 704 C CA . VAL A 1 97 ? -7.474 -5.736 -3.183 1.00 95.50 97 VAL A CA 1
ATOM 705 C C . VAL A 1 97 ? -7.444 -6.733 -2.019 1.00 95.50 97 VAL A C 1
ATOM 707 O O . VAL A 1 97 ? -7.381 -6.324 -0.863 1.00 95.50 97 VAL A O 1
ATOM 710 N N . ASP A 1 98 ? -7.425 -8.029 -2.328 1.00 94.75 98 ASP A N 1
ATOM 711 C CA . ASP A 1 98 ? -7.325 -9.105 -1.333 1.00 94.75 98 ASP A CA 1
ATOM 712 C C . ASP A 1 98 ? -5.875 -9.430 -0.940 1.00 94.75 98 ASP A C 1
ATOM 714 O O . ASP A 1 98 ? -5.637 -10.259 -0.062 1.00 94.75 98 ASP A O 1
ATOM 718 N N . ASP A 1 99 ? -4.890 -8.772 -1.559 1.00 94.31 99 ASP A N 1
ATOM 719 C CA . ASP A 1 99 ? -3.482 -8.956 -1.228 1.00 94.31 99 ASP A CA 1
ATOM 720 C C . ASP A 1 99 ? -3.068 -8.065 -0.045 1.00 94.31 99 ASP A C 1
ATOM 722 O O . ASP A 1 99 ? -2.537 -6.955 -0.170 1.00 94.31 99 ASP A O 1
ATOM 726 N N . ILE A 1 100 ? -3.416 -8.545 1.149 1.00 94.25 100 ILE A N 1
ATOM 727 C CA . ILE A 1 100 ? -3.286 -7.794 2.403 1.00 94.25 100 ILE A CA 1
ATOM 728 C C . ILE A 1 100 ? -1.906 -7.951 3.051 1.00 94.25 100 ILE A C 1
ATOM 730 O O . ILE A 1 100 ? -1.455 -7.038 3.752 1.00 94.25 100 ILE A O 1
ATOM 734 N N . ALA A 1 101 ? -1.254 -9.097 2.854 1.00 93.19 101 ALA A N 1
ATOM 735 C CA . ALA A 1 101 ? -0.027 -9.452 3.565 1.00 93.19 101 ALA A CA 1
ATOM 736 C C . ALA A 1 101 ? 1.244 -8.936 2.877 1.00 93.19 101 ALA A C 1
ATOM 738 O O . ALA A 1 101 ? 2.245 -8.687 3.551 1.00 93.19 101 ALA A O 1
ATOM 739 N N . SER A 1 102 ? 1.211 -8.759 1.557 1.00 92.12 102 SER A N 1
ATOM 740 C CA . SER A 1 102 ? 2.330 -8.244 0.772 1.00 92.12 102 SER A CA 1
ATOM 741 C C . SER A 1 102 ? 2.392 -6.709 0.798 1.00 92.12 102 SER A C 1
ATOM 743 O O . SER A 1 102 ? 1.394 -6.020 1.027 1.00 92.12 102 SER A O 1
ATOM 745 N N . VAL A 1 103 ? 3.581 -6.159 0.557 1.00 92.69 103 VAL A N 1
ATOM 746 C CA . VAL A 1 103 ? 3.847 -4.718 0.424 1.00 92.69 103 VAL A CA 1
ATOM 747 C C . VAL A 1 103 ? 5.048 -4.507 -0.499 1.00 92.69 103 VAL A C 1
ATOM 749 O O . VAL A 1 103 ? 5.868 -5.410 -0.655 1.00 92.69 103 VAL A O 1
ATOM 752 N N . GLY A 1 104 ? 5.197 -3.302 -1.056 1.00 91.00 104 GLY A N 1
ATOM 753 C CA . GLY A 1 104 ? 6.377 -2.932 -1.848 1.00 91.00 104 GLY A CA 1
ATOM 754 C C . GLY A 1 104 ? 6.341 -3.393 -3.307 1.00 91.00 104 GLY A C 1
ATOM 755 O O . GLY A 1 104 ? 7.391 -3.530 -3.926 1.00 91.00 104 GLY A O 1
ATOM 756 N N . HIS A 1 105 ? 5.151 -3.633 -3.860 1.00 92.56 105 HIS A N 1
ATOM 757 C CA . HIS A 1 105 ? 4.956 -3.896 -5.283 1.00 92.56 105 HIS A CA 1
ATOM 758 C C . HIS A 1 105 ? 3.708 -3.184 -5.805 1.00 92.56 105 HIS A C 1
ATOM 760 O O . HIS A 1 105 ? 2.738 -2.956 -5.083 1.00 92.56 105 HIS A O 1
ATOM 766 N N . VAL A 1 106 ? 3.713 -2.929 -7.111 1.00 94.69 106 VAL A N 1
ATOM 767 C CA . VAL A 1 106 ? 2.621 -2.273 -7.849 1.00 94.69 106 VAL A CA 1
ATOM 768 C C . VAL A 1 106 ? 1.665 -3.269 -8.514 1.00 94.69 106 VAL A C 1
ATOM 770 O O . VAL A 1 106 ? 0.803 -2.883 -9.297 1.00 94.69 106 VAL A O 1
ATOM 773 N N . GLY A 1 107 ? 1.843 -4.559 -8.216 1.00 93.94 107 GLY A N 1
ATOM 774 C CA . GLY A 1 107 ? 0.998 -5.651 -8.696 1.00 93.94 107 GLY A CA 1
ATOM 775 C C . GLY A 1 107 ? 1.220 -6.022 -10.157 1.00 93.94 107 GLY A C 1
ATOM 776 O O . GLY A 1 107 ? 2.272 -5.742 -10.727 1.00 93.94 107 GLY A O 1
ATOM 777 N N . GLY A 1 108 ? 0.235 -6.716 -10.726 1.00 93.31 108 GLY A N 1
ATOM 778 C CA . GLY A 1 108 ? 0.289 -7.230 -12.093 1.00 93.31 108 GLY A CA 1
ATOM 779 C C . GLY A 1 108 ? -0.318 -6.270 -13.121 1.00 93.31 108 GLY A C 1
ATOM 780 O O . GLY A 1 108 ? -0.950 -5.285 -12.725 1.00 93.31 108 GLY A O 1
ATOM 781 N N . PRO A 1 109 ? -0.151 -6.558 -14.427 1.00 94.69 109 PRO A N 1
ATOM 782 C CA . PRO A 1 109 ? -0.745 -5.776 -15.506 1.00 94.69 109 PRO A CA 1
ATOM 783 C C . PRO A 1 109 ? -2.263 -5.639 -15.363 1.00 94.69 109 PRO A C 1
ATOM 785 O O . PRO A 1 109 ? -2.957 -6.595 -15.006 1.00 94.69 109 PRO A O 1
ATOM 788 N N . THR A 1 110 ? -2.786 -4.451 -15.652 1.00 93.75 110 THR A N 1
ATOM 789 C CA . THR A 1 110 ? -4.229 -4.223 -15.765 1.00 93.75 110 THR A CA 1
ATOM 790 C C . THR A 1 110 ? -4.779 -4.819 -17.064 1.00 93.75 110 THR A C 1
ATOM 792 O O . THR A 1 110 ? -4.044 -5.239 -17.960 1.00 93.75 110 THR A O 1
ATOM 795 N N . GLY A 1 111 ? -6.109 -4.900 -17.174 1.00 92.44 111 GLY A N 1
ATOM 796 C CA . GLY A 1 111 ? -6.748 -5.398 -18.391 1.00 92.44 111 GLY A CA 1
ATOM 797 C C . GLY A 1 111 ? -6.309 -4.603 -19.625 1.00 92.44 111 GLY A C 1
ATOM 798 O O . GLY A 1 111 ? -6.245 -3.379 -19.575 1.00 92.44 111 GLY A O 1
ATOM 799 N N . ALA A 1 112 ? -6.045 -5.314 -20.724 1.00 91.44 112 ALA A N 1
ATOM 800 C CA . ALA A 1 112 ? -5.550 -4.763 -21.990 1.00 91.44 112 ALA A CA 1
ATOM 801 C C . ALA A 1 112 ? -4.122 -4.174 -21.956 1.00 91.44 112 ALA A C 1
ATOM 803 O O . ALA A 1 112 ? -3.729 -3.504 -22.910 1.00 91.44 112 ALA A O 1
ATOM 804 N N . VAL A 1 113 ? -3.337 -4.455 -20.911 1.00 94.81 113 VAL A N 1
ATOM 805 C CA . VAL A 1 113 ? -1.916 -4.092 -20.832 1.00 94.81 113 VAL A CA 1
ATOM 806 C C . VAL A 1 113 ? -1.047 -5.343 -20.944 1.00 94.81 113 VAL A C 1
ATOM 808 O O . VAL A 1 113 ? -1.260 -6.329 -20.241 1.00 94.81 113 VAL A O 1
ATOM 811 N N . GLU A 1 114 ? -0.038 -5.282 -21.810 1.00 93.62 114 GLU A N 1
ATOM 812 C CA . GLU A 1 114 ? 1.049 -6.258 -21.891 1.00 93.62 114 GLU A CA 1
ATOM 813 C C . GLU A 1 114 ? 2.350 -5.586 -21.445 1.00 93.62 114 GLU A C 1
ATOM 815 O O . GLU A 1 114 ? 2.629 -4.444 -21.814 1.00 93.62 114 GLU A O 1
ATOM 820 N N . ILE A 1 115 ? 3.131 -6.280 -20.615 1.00 91.88 115 ILE A N 1
ATOM 821 C CA . ILE A 1 115 ? 4.399 -5.782 -20.076 1.00 91.88 115 ILE A CA 1
ATOM 822 C C . ILE A 1 115 ? 5.480 -6.807 -20.389 1.00 91.88 115 ILE A C 1
ATOM 824 O O . ILE A 1 115 ? 5.325 -7.985 -20.077 1.00 91.88 115 ILE A O 1
ATOM 828 N N . VAL A 1 116 ? 6.586 -6.337 -20.961 1.00 91.06 116 VAL A N 1
ATOM 829 C CA . VAL A 1 116 ? 7.771 -7.142 -21.264 1.00 91.06 116 VAL A CA 1
ATOM 830 C C . VAL A 1 116 ? 8.984 -6.479 -20.625 1.00 91.06 116 VAL A C 1
ATOM 832 O O . VAL A 1 116 ? 9.152 -5.261 -20.703 1.00 91.06 116 VAL A O 1
ATOM 835 N N . LEU A 1 117 ? 9.829 -7.284 -19.985 1.00 89.75 117 LEU A N 1
ATOM 836 C CA . LEU A 1 117 ? 11.106 -6.840 -19.437 1.00 89.75 117 LEU A CA 1
ATOM 837 C C . LEU A 1 117 ? 12.208 -7.028 -20.482 1.00 89.75 117 LEU A C 1
ATOM 839 O O . LEU A 1 117 ? 12.199 -7.992 -21.242 1.00 89.75 117 LEU A O 1
ATOM 843 N N . THR A 1 118 ? 13.154 -6.095 -20.527 1.00 91.62 118 THR A N 1
ATOM 844 C CA . THR A 1 118 ? 14.331 -6.160 -21.404 1.00 91.62 118 THR A CA 1
ATOM 845 C C . THR A 1 118 ? 15.580 -5.923 -20.568 1.00 91.62 118 THR A C 1
ATOM 847 O O . THR A 1 118 ? 15.561 -5.088 -19.663 1.00 91.62 118 THR A O 1
ATOM 850 N N . ASP A 1 119 ? 16.648 -6.658 -20.873 1.00 93.75 119 ASP A N 1
ATOM 851 C CA . ASP A 1 119 ? 17.945 -6.509 -20.215 1.00 93.75 119 ASP A CA 1
ATOM 852 C C . ASP A 1 119 ? 18.495 -5.092 -20.413 1.00 93.75 119 ASP A C 1
ATOM 854 O O . ASP A 1 119 ? 18.413 -4.523 -21.503 1.00 93.75 119 ASP A O 1
ATOM 858 N N . VAL A 1 120 ? 19.121 -4.554 -19.369 1.00 94.69 120 VAL A N 1
ATOM 859 C CA . VAL A 1 120 ? 19.867 -3.294 -19.405 1.00 94.69 120 VAL A CA 1
ATOM 860 C C . VAL A 1 120 ? 21.241 -3.509 -18.750 1.00 94.69 120 VAL A C 1
ATOM 862 O O . VAL A 1 120 ? 21.455 -3.118 -17.593 1.00 94.69 120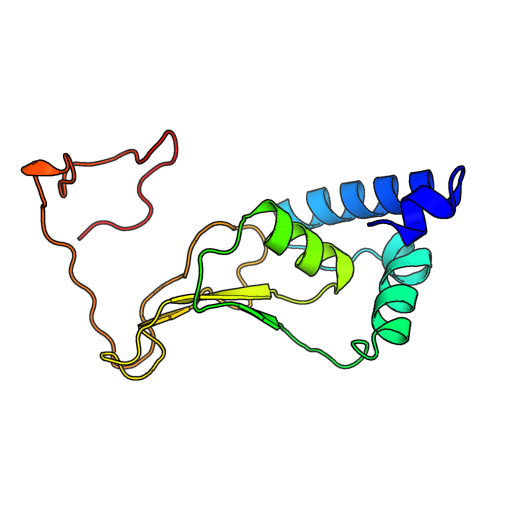 VAL A O 1
ATOM 865 N N . PRO A 1 121 ? 22.184 -4.176 -19.450 1.00 93.38 121 PRO A N 1
ATOM 866 C CA . PRO A 1 121 ? 23.460 -4.609 -18.876 1.00 93.38 121 PRO A CA 1
ATOM 867 C C . PRO A 1 121 ? 24.325 -3.462 -18.347 1.00 93.38 121 PRO A C 1
ATOM 869 O O . PRO A 1 121 ? 25.034 -3.627 -17.357 1.00 93.38 121 PRO A O 1
ATOM 872 N N . GLU A 1 122 ? 24.248 -2.279 -18.956 1.00 96.19 122 GLU A N 1
ATOM 873 C CA . GLU A 1 122 ? 24.973 -1.082 -18.524 1.00 96.19 122 GLU A CA 1
ATOM 874 C C . GLU A 1 122 ? 24.537 -0.571 -17.143 1.00 96.19 122 GLU A C 1
ATOM 876 O O . GLU A 1 122 ? 25.313 0.098 -16.461 1.00 96.19 122 GLU A O 1
ATOM 881 N N . MET A 1 123 ? 23.315 -0.906 -16.715 1.00 92.19 123 MET A N 1
ATOM 882 C CA . MET A 1 123 ? 22.801 -0.630 -15.372 1.00 92.19 123 MET A CA 1
ATOM 883 C C . MET A 1 123 ? 22.842 -1.864 -14.461 1.00 92.19 123 MET A C 1
ATOM 885 O O . MET A 1 123 ? 22.408 -1.786 -13.313 1.00 92.19 123 MET A O 1
ATOM 889 N N . GLY A 1 124 ? 23.391 -2.980 -14.953 1.00 90.56 124 GLY A N 1
ATOM 890 C CA . GLY A 1 124 ? 23.490 -4.238 -14.220 1.00 90.56 124 GLY A CA 1
ATOM 891 C C . GLY A 1 124 ? 22.151 -4.947 -14.027 1.00 90.56 124 GLY A C 1
ATOM 892 O O . GLY A 1 124 ? 22.030 -5.692 -13.063 1.00 90.56 124 GLY A O 1
ATOM 893 N N . TYR A 1 125 ? 21.167 -4.696 -14.901 1.00 90.50 125 TYR A N 1
ATOM 894 C CA . TYR A 1 125 ? 19.873 -5.377 -14.869 1.00 90.50 125 TYR A CA 1
ATOM 895 C C . TYR A 1 125 ? 19.773 -6.398 -15.993 1.00 90.50 125 TYR A C 1
ATOM 897 O O . TYR A 1 125 ? 19.925 -6.049 -17.165 1.00 90.50 125 TYR A O 1
ATOM 905 N N . THR A 1 126 ? 19.499 -7.652 -15.651 1.00 91.25 126 THR A N 1
ATOM 906 C CA . THR A 1 126 ? 19.368 -8.749 -16.616 1.00 91.25 126 THR A CA 1
ATOM 907 C C . THR A 1 126 ? 18.227 -9.690 -16.239 1.00 91.25 126 THR A C 1
ATOM 909 O O . THR A 1 126 ? 17.822 -9.783 -15.084 1.00 91.25 126 THR A O 1
ATOM 912 N N . LYS A 1 127 ? 17.718 -10.452 -17.203 1.00 89.12 127 LYS A N 1
ATOM 913 C CA . LYS A 1 127 ? 16.721 -11.510 -16.990 1.00 89.12 127 LYS A CA 1
ATOM 914 C C . LYS A 1 127 ? 17.193 -12.623 -16.051 1.00 89.12 127 LYS A C 1
ATOM 916 O O . LYS A 1 127 ? 16.366 -13.366 -15.526 1.00 89.12 127 LYS A O 1
ATOM 921 N N . ASP A 1 128 ? 18.506 -12.746 -15.861 1.00 90.12 128 ASP A N 1
ATOM 922 C CA . ASP A 1 128 ? 19.117 -13.726 -14.966 1.00 90.12 128 ASP A CA 1
ATOM 923 C C . ASP A 1 128 ? 19.153 -13.229 -13.504 1.00 90.12 128 ASP A C 1
ATOM 925 O O . ASP A 1 128 ? 19.527 -13.985 -12.603 1.00 90.12 128 ASP A O 1
ATOM 929 N N . ASP A 1 129 ? 18.724 -11.987 -13.238 1.00 89.31 129 ASP A N 1
ATOM 930 C CA . ASP A 1 129 ? 18.685 -11.404 -11.899 1.00 89.31 129 ASP A CA 1
ATOM 931 C C . ASP A 1 129 ? 17.680 -12.141 -11.003 1.00 89.31 129 ASP A C 1
ATOM 933 O O . ASP A 1 129 ? 16.470 -12.179 -11.245 1.00 89.31 129 ASP A O 1
ATOM 937 N N . THR A 1 130 ? 18.173 -12.687 -9.892 1.00 89.56 130 THR A N 1
ATOM 938 C CA . THR A 1 130 ? 17.329 -13.346 -8.883 1.00 89.56 130 THR A CA 1
ATOM 939 C C . THR A 1 130 ? 17.090 -12.499 -7.638 1.00 89.56 130 THR A C 1
ATOM 941 O O . THR A 1 130 ? 16.206 -12.830 -6.849 1.00 89.56 130 THR A O 1
ATOM 944 N N . ASP A 1 131 ? 17.873 -11.436 -7.448 1.00 89.94 131 ASP A N 1
ATOM 945 C CA . ASP A 1 131 ? 17.824 -10.540 -6.294 1.00 89.94 131 ASP A CA 1
ATOM 946 C C . ASP A 1 131 ? 17.963 -9.080 -6.732 1.00 89.94 131 ASP A C 1
ATOM 948 O O . ASP A 1 131 ? 18.838 -8.733 -7.523 1.00 89.94 131 ASP A O 1
ATOM 952 N N . HIS A 1 132 ? 17.130 -8.217 -6.162 1.00 83.75 132 HIS A N 1
ATOM 953 C CA . HIS A 1 132 ? 17.246 -6.776 -6.274 1.00 83.75 132 HIS A CA 1
ATOM 954 C C . HIS A 1 132 ? 17.325 -6.166 -4.874 1.00 83.75 132 HIS A C 1
ATOM 956 O O . HIS A 1 132 ? 16.318 -6.014 -4.182 1.00 83.75 132 HIS A O 1
ATOM 962 N N . ARG A 1 133 ? 18.538 -5.772 -4.463 1.00 84.00 133 ARG A N 1
ATOM 963 C CA . ARG A 1 133 ? 18.810 -5.106 -3.173 1.00 84.00 133 ARG A CA 1
ATOM 964 C C . ARG A 1 133 ? 18.400 -5.949 -1.954 1.00 84.00 133 ARG A C 1
ATOM 966 O O . ARG 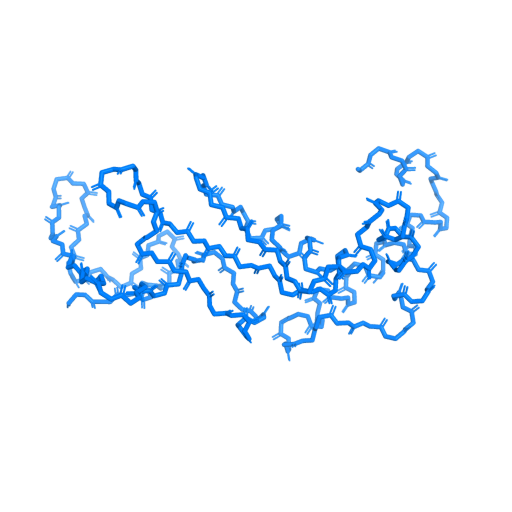A 1 133 ? 17.859 -5.413 -0.986 1.00 84.00 133 ARG A O 1
ATOM 973 N N . GLY A 1 134 ? 18.679 -7.250 -1.986 1.00 84.00 134 GLY A N 1
ATOM 974 C CA . GLY A 1 134 ? 18.355 -8.179 -0.903 1.00 84.00 134 GLY A CA 1
ATOM 975 C C . GLY A 1 134 ? 16.889 -8.617 -0.873 1.00 84.00 134 GLY A C 1
ATOM 976 O O . GLY A 1 134 ? 16.456 -9.194 0.127 1.00 84.00 134 GLY A O 1
ATOM 977 N N . GLN A 1 135 ? 16.116 -8.316 -1.922 1.00 81.94 135 GLN A N 1
ATOM 978 C CA . GLN A 1 135 ? 14.784 -8.869 -2.130 1.00 81.94 135 GLN A CA 1
ATOM 979 C C . GLN A 1 135 ? 14.738 -9.738 -3.392 1.00 81.94 135 GLN A C 1
ATOM 981 O O . GLN A 1 135 ? 15.174 -9.284 -4.451 1.00 81.94 135 GLN A O 1
ATOM 986 N N . PRO A 1 136 ? 14.140 -10.943 -3.325 1.00 87.06 136 PRO A N 1
ATOM 987 C CA . PRO A 1 136 ? 13.955 -11.781 -4.502 1.00 87.06 136 PRO A CA 1
ATOM 988 C C . PRO A 1 136 ? 13.173 -11.060 -5.604 1.00 87.06 136 PRO A C 1
ATOM 990 O O . PRO A 1 136 ? 12.146 -10.433 -5.332 1.00 87.06 136 PRO A O 1
ATOM 993 N N . CYS A 1 137 ? 13.616 -11.198 -6.852 1.00 85.44 137 CYS A N 1
ATOM 994 C CA . CYS A 1 137 ? 12.881 -10.683 -8.005 1.00 85.44 137 CYS A CA 1
ATOM 995 C C . CYS A 1 137 ? 11.509 -11.377 -8.120 1.00 85.44 137 CYS A C 1
ATOM 997 O O . CYS A 1 137 ? 11.429 -12.602 -8.233 1.00 85.44 137 CYS A O 1
ATOM 999 N N . GLN A 1 138 ? 10.428 -10.590 -8.082 1.00 72.81 138 GLN A N 1
ATOM 1000 C CA . GLN A 1 138 ? 9.034 -11.073 -8.059 1.00 72.81 138 GLN A CA 1
ATOM 1001 C C . GLN A 1 138 ? 8.446 -11.302 -9.465 1.00 72.81 138 GLN A C 1
ATOM 1003 O O . GLN A 1 138 ? 7.484 -12.051 -9.614 1.00 72.81 138 GLN A O 1
ATOM 1008 N N . GLY A 1 139 ? 9.014 -10.671 -10.497 1.00 65.31 139 GLY A N 1
ATOM 1009 C CA . GLY A 1 139 ? 8.622 -10.835 -11.897 1.00 65.31 139 GLY A CA 1
ATOM 1010 C C . GLY A 1 139 ? 9.798 -11.351 -12.715 1.00 65.31 139 GLY A C 1
ATOM 1011 O O . GLY A 1 139 ? 10.916 -10.866 -12.554 1.00 65.31 139 GLY A O 1
ATOM 1012 N N . ARG A 1 140 ? 9.549 -12.343 -13.570 1.00 60.19 140 ARG A N 1
ATOM 1013 C CA . ARG A 1 140 ? 10.506 -12.828 -14.569 1.00 60.19 140 ARG A CA 1
ATOM 1014 C C . ARG A 1 140 ? 9.873 -12.622 -15.940 1.00 60.19 140 ARG A C 1
ATOM 1016 O O . ARG A 1 140 ? 8.693 -12.935 -16.094 1.00 60.19 140 ARG A O 1
ATOM 1023 N N . GLY A 1 141 ? 10.630 -12.017 -16.854 1.00 53.75 141 GLY A N 1
ATOM 1024 C CA . GLY A 1 141 ? 10.254 -11.893 -18.264 1.00 53.75 141 GLY A CA 1
ATOM 1025 C C . GLY A 1 141 ? 10.354 -13.227 -18.985 1.00 53.75 141 GLY A C 1
ATOM 1026 O O . GLY A 1 141 ? 11.188 -14.059 -18.559 1.00 53.75 141 GLY A O 1
#

pLDDT: mean 91.22, std 9.65, range [48.75, 97.69]

Radius of gyration: 18.29 Å; Cα contacts (8 Å, |Δi|>4): 184; chains: 1; bounding box: 42×29×50 Å

Secondary structure (DSSP, 8-state):
-HHHHHH-HHHHHHHHHHHHHHHHHHTTT----HHHIIIIIHHHHHHTT-TT---EEE-SSPPPHHHHHHHHHHH-S-EEEEE--GGGTS-SEE--TT--S--S---EEPTT-------BGGGTB-TT--EETTEE-----